Protein AF-A0A8S9ZP59-F1 (afdb_monomer_lite)

Structure (mmCIF, N/CA/C/O backbone):
data_AF-A0A8S9ZP59-F1
#
_entry.id   AF-A0A8S9ZP59-F1
#
loop_
_atom_site.group_PDB
_atom_site.id
_atom_site.type_symbol
_atom_site.label_atom_id
_atom_site.label_alt_id
_atom_site.label_comp_id
_atom_site.label_asym_id
_atom_site.label_entity_id
_atom_site.label_seq_id
_atom_site.pdbx_PDB_ins_code
_atom_site.Cartn_x
_atom_site.Cartn_y
_atom_site.Cartn_z
_atom_site.occupancy
_atom_site.B_iso_or_equiv
_atom_site.auth_seq_id
_atom_site.auth_comp_id
_atom_site.auth_asym_id
_atom_site.auth_atom_id
_atom_site.pdbx_PDB_model_num
ATOM 1 N N . ILE A 1 1 ? -2.850 22.467 -1.129 1.00 31.69 1 ILE A N 1
ATOM 2 C CA . ILE A 1 1 ? -2.166 21.252 -0.627 1.00 31.69 1 ILE A CA 1
ATOM 3 C C . ILE A 1 1 ? -1.794 20.449 -1.863 1.00 31.69 1 ILE A C 1
ATOM 5 O O . ILE A 1 1 ? -2.676 19.881 -2.490 1.00 31.69 1 ILE A O 1
ATOM 9 N N . GLY A 1 2 ? -0.549 20.581 -2.321 1.00 31.78 2 GLY A N 1
ATOM 10 C CA . GLY A 1 2 ? -0.098 19.991 -3.580 1.00 31.78 2 GLY A CA 1
ATOM 11 C C . GLY A 1 2 ? 0.237 18.524 -3.374 1.00 31.78 2 GLY A C 1
ATOM 12 O O . GLY A 1 2 ? 1.276 18.204 -2.808 1.00 31.78 2 GLY A O 1
ATOM 13 N N . VAL A 1 3 ? -0.658 17.644 -3.806 1.00 40.34 3 VAL A N 1
ATOM 14 C CA . VAL A 1 3 ? -0.348 16.230 -3.995 1.00 40.34 3 VAL A CA 1
ATOM 15 C C . VAL A 1 3 ? 0.452 16.170 -5.298 1.00 40.34 3 VAL A C 1
ATOM 17 O O . VAL A 1 3 ? -0.087 16.495 -6.352 1.00 40.34 3 VAL A O 1
ATOM 20 N N . GLY A 1 4 ? 1.761 15.907 -5.211 1.00 45.75 4 GLY A N 1
ATOM 21 C CA . GLY A 1 4 ? 2.667 15.934 -6.365 1.00 45.75 4 GLY A CA 1
ATOM 22 C C . GLY A 1 4 ? 2.176 15.050 -7.516 1.00 45.75 4 GLY A C 1
ATOM 23 O O . GLY A 1 4 ? 1.517 14.035 -7.279 1.00 45.75 4 GLY A O 1
ATOM 24 N N . GLU A 1 5 ? 2.491 15.448 -8.751 1.00 48.88 5 GLU A N 1
ATOM 25 C CA . GLU A 1 5 ? 2.100 14.746 -9.979 1.00 48.88 5 GLU A CA 1
ATOM 26 C C . GLU A 1 5 ? 2.372 13.233 -9.864 1.00 48.88 5 GLU A C 1
ATOM 28 O O . GLU A 1 5 ? 3.519 12.796 -9.775 1.00 48.88 5 GLU A O 1
ATOM 33 N N . GLY A 1 6 ? 1.303 12.428 -9.833 1.00 59.56 6 GLY A N 1
ATOM 34 C CA . GLY A 1 6 ? 1.375 10.963 -9.873 1.00 59.56 6 GLY A CA 1
ATOM 35 C C . GLY A 1 6 ? 0.950 10.214 -8.606 1.00 59.56 6 GLY A C 1
ATOM 36 O O . GLY A 1 6 ? 0.844 8.992 -8.665 1.00 59.56 6 GLY A O 1
ATOM 37 N N . TRP A 1 7 ? 0.664 10.886 -7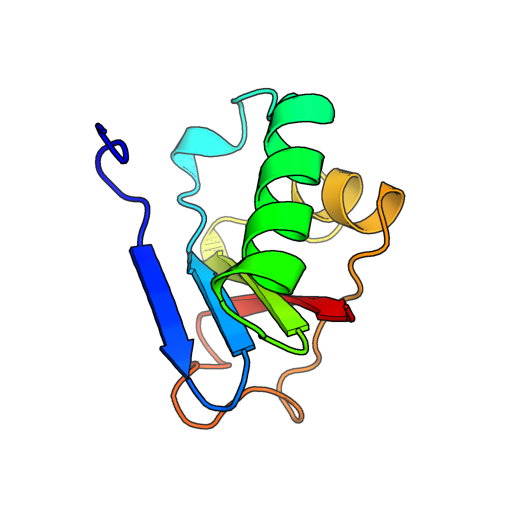.486 1.00 65.19 7 TRP A N 1
ATOM 38 C CA . TRP A 1 7 ? -0.009 10.218 -6.364 1.00 65.19 7 TRP A CA 1
ATOM 39 C C . TRP A 1 7 ? -1.505 10.125 -6.640 1.00 65.19 7 TRP A C 1
ATOM 41 O O . TRP A 1 7 ? -2.198 11.137 -6.753 1.00 65.19 7 TRP A O 1
ATOM 51 N N . CYS A 1 8 ? -2.015 8.901 -6.693 1.00 75.69 8 CYS A N 1
ATOM 52 C CA . CYS A 1 8 ? -3.447 8.647 -6.740 1.00 75.69 8 CYS A CA 1
ATOM 53 C C . CYS A 1 8 ? -3.852 7.873 -5.492 1.00 75.69 8 CYS A C 1
ATOM 55 O O . CYS A 1 8 ? -3.136 6.974 -5.049 1.00 75.69 8 CYS A O 1
ATOM 57 N N . CYS A 1 9 ? -5.003 8.214 -4.921 1.00 83.44 9 CYS A N 1
ATOM 58 C CA . CYS A 1 9 ? -5.611 7.420 -3.867 1.00 83.44 9 CYS A CA 1
ATOM 59 C C . CYS A 1 9 ? -7.017 6.979 -4.266 1.00 83.44 9 CYS A C 1
ATOM 61 O O . CYS A 1 9 ? -7.714 7.664 -5.013 1.00 83.44 9 CYS A O 1
ATOM 63 N N . HIS A 1 10 ? -7.418 5.810 -3.778 1.00 88.44 10 HIS A N 1
ATOM 64 C CA . HIS A 1 10 ? -8.753 5.269 -3.984 1.00 88.44 10 HIS A CA 1
ATOM 65 C C . HIS A 1 10 ? -9.341 4.849 -2.641 1.00 88.44 10 HIS A C 1
ATOM 67 O O . HIS A 1 10 ? -8.758 4.023 -1.942 1.00 88.44 10 HIS A O 1
ATOM 73 N N . LEU A 1 11 ? -10.477 5.438 -2.271 1.00 88.88 11 LEU A N 1
ATOM 74 C CA . LEU A 1 11 ? -11.181 5.154 -1.024 1.00 88.88 11 LEU A CA 1
ATOM 75 C C . LEU A 1 11 ? -12.404 4.284 -1.327 1.00 88.88 11 LEU A C 1
ATOM 77 O O . LEU A 1 11 ? -13.330 4.739 -1.995 1.00 88.88 11 LEU A O 1
ATOM 81 N N . ALA A 1 12 ? -12.410 3.051 -0.825 1.00 86.94 12 ALA A N 1
ATOM 82 C CA . ALA A 1 12 ? -13.511 2.106 -0.996 1.00 86.94 12 ALA A CA 1
ATOM 83 C C . ALA A 1 12 ? -13.514 1.059 0.127 1.00 86.94 12 ALA A C 1
ATOM 85 O O . ALA A 1 12 ? -12.461 0.689 0.640 1.00 86.94 12 ALA A O 1
ATOM 86 N N . ASP A 1 13 ? -14.689 0.556 0.510 1.00 83.38 13 ASP A N 1
ATOM 87 C CA . ASP A 1 13 ? -14.844 -0.567 1.452 1.00 83.38 13 ASP A CA 1
ATOM 88 C C . ASP A 1 13 ? -14.054 -0.406 2.768 1.00 83.38 13 ASP A C 1
ATOM 90 O O . ASP A 1 13 ? -13.289 -1.293 3.166 1.00 83.38 13 ASP A O 1
ATOM 94 N N . ASN A 1 14 ? -14.166 0.757 3.423 1.00 88.19 14 ASN A N 1
ATOM 95 C CA . ASN A 1 14 ? -13.387 1.132 4.617 1.00 88.19 14 ASN A CA 1
ATOM 96 C C . ASN A 1 14 ? -11.871 0.956 4.438 1.00 88.19 14 ASN A C 1
ATOM 98 O O . ASN A 1 14 ? -11.150 0.633 5.384 1.00 88.19 14 ASN A O 1
ATOM 102 N N . SER A 1 15 ? -11.391 1.133 3.216 1.00 90.69 15 SER A N 1
ATOM 103 C CA . SER A 1 15 ? -10.001 0.946 2.838 1.00 90.69 15 SER A CA 1
ATOM 104 C C . SER A 1 15 ? -9.555 2.124 1.997 1.00 90.69 15 SER A C 1
ATOM 106 O O . SER A 1 15 ? -10.310 2.605 1.154 1.00 90.69 15 SER A O 1
ATOM 108 N N . ILE A 1 16 ? -8.319 2.564 2.186 1.00 92.75 16 ILE A N 1
ATOM 109 C CA . ILE A 1 16 ? -7.682 3.520 1.282 1.00 92.75 16 ILE A CA 1
ATOM 110 C C . ILE A 1 16 ? -6.527 2.831 0.569 1.00 92.75 16 ILE A C 1
ATOM 112 O O . ILE A 1 16 ? -5.652 2.282 1.226 1.00 92.75 16 ILE A O 1
ATOM 116 N N . ALA A 1 17 ? -6.517 2.844 -0.761 1.00 92.75 17 ALA A N 1
ATOM 117 C CA . ALA A 1 17 ? -5.334 2.527 -1.549 1.00 92.75 17 ALA A CA 1
ATOM 118 C C . ALA A 1 17 ? -4.559 3.784 -1.895 1.00 92.75 17 ALA A C 1
ATOM 120 O O . ALA A 1 17 ? -5.136 4.776 -2.331 1.00 92.75 17 ALA A O 1
ATOM 121 N N . LEU A 1 18 ? -3.247 3.702 -1.729 1.00 90.75 18 LEU A N 1
ATOM 122 C CA . LEU A 1 18 ? -2.260 4.699 -2.092 1.00 90.75 18 LEU A CA 1
ATOM 123 C C . LEU A 1 18 ? -1.430 4.112 -3.232 1.00 90.75 18 LEU A C 1
ATOM 125 O O . LEU A 1 18 ? -0.678 3.161 -3.020 1.00 90.75 18 LEU A O 1
ATOM 129 N N . PHE A 1 19 ? -1.581 4.652 -4.436 1.00 89.31 19 PHE A N 1
ATOM 130 C CA . PHE A 1 19 ? -0.784 4.261 -5.594 1.00 89.31 19 PHE A CA 1
ATOM 131 C C . PHE A 1 19 ? 0.512 5.062 -5.577 1.00 89.31 19 PHE A C 1
ATOM 133 O O . PHE A 1 19 ? 0.504 6.275 -5.791 1.00 89.31 19 PHE A O 1
ATOM 140 N N . ILE A 1 20 ? 1.612 4.381 -5.259 1.00 85.19 20 ILE A N 1
ATOM 141 C CA . ILE A 1 20 ? 2.920 5.003 -5.063 1.00 85.19 20 ILE A CA 1
ATOM 142 C C . ILE A 1 20 ? 3.699 4.897 -6.379 1.00 85.19 20 ILE A C 1
ATOM 144 O O . ILE A 1 20 ? 4.048 3.786 -6.789 1.00 85.19 20 ILE A O 1
ATOM 148 N N . PRO A 1 21 ? 3.985 6.023 -7.056 1.00 79.75 21 PRO A N 1
ATOM 149 C CA . PRO A 1 21 ? 4.678 5.987 -8.333 1.00 79.75 21 PRO A CA 1
ATOM 150 C C . PRO A 1 21 ? 6.170 5.633 -8.162 1.00 79.75 21 PRO A C 1
ATOM 152 O O . PRO A 1 21 ? 6.808 6.087 -7.204 1.00 79.75 21 PRO A O 1
ATOM 155 N N . PRO A 1 22 ? 6.774 4.913 -9.128 1.00 70.44 22 PRO A N 1
ATOM 156 C CA . PRO A 1 22 ? 8.142 4.403 -9.002 1.00 70.44 22 PRO A CA 1
ATOM 157 C C . PRO A 1 22 ? 9.222 5.466 -8.844 1.00 70.44 22 PRO A C 1
ATOM 159 O O . PRO A 1 22 ? 10.218 5.286 -8.147 1.00 70.44 22 PRO A O 1
ATOM 162 N N . LYS A 1 23 ? 8.996 6.633 -9.451 1.00 66.56 23 LYS A N 1
ATOM 163 C CA . LYS A 1 23 ? 9.920 7.774 -9.404 1.00 66.56 23 LYS A CA 1
ATOM 164 C C . LYS A 1 23 ? 10.151 8.299 -7.985 1.00 66.56 23 LYS A C 1
ATOM 166 O O . LYS A 1 23 ? 11.137 8.987 -7.744 1.00 66.56 23 LYS A O 1
ATOM 171 N N . LEU A 1 24 ? 9.260 7.974 -7.048 1.00 65.06 24 LEU A N 1
ATOM 172 C CA . LEU A 1 24 ? 9.346 8.408 -5.657 1.00 65.06 24 LEU A CA 1
ATOM 173 C C . LEU A 1 24 ? 9.985 7.358 -4.744 1.00 65.06 24 LEU A C 1
ATOM 175 O O . LEU A 1 24 ? 10.116 7.610 -3.551 1.00 65.06 24 LEU A O 1
ATOM 179 N N . PHE A 1 25 ? 10.447 6.222 -5.281 1.00 62.66 25 PHE A N 1
ATOM 180 C CA . PHE A 1 25 ? 11.159 5.198 -4.506 1.00 62.66 25 PHE A CA 1
ATOM 181 C C . PHE A 1 25 ? 12.480 5.692 -3.902 1.00 62.66 25 PHE A C 1
ATOM 183 O O . PHE A 1 25 ? 12.945 5.125 -2.916 1.00 62.66 25 PHE A O 1
ATOM 190 N N . ASN A 1 26 ? 13.028 6.791 -4.431 1.00 56.22 26 ASN A N 1
ATOM 191 C CA . ASN A 1 26 ? 14.217 7.464 -3.904 1.00 56.22 26 ASN A CA 1
ATOM 192 C C . ASN A 1 26 ? 13.893 8.594 -2.913 1.00 56.22 26 ASN A C 1
ATOM 194 O O . ASN A 1 26 ? 14.810 9.191 -2.352 1.00 56.22 26 ASN A O 1
ATOM 198 N N . ILE A 1 27 ? 12.613 8.919 -2.701 1.00 59.66 27 ILE A N 1
ATOM 199 C CA . ILE A 1 27 ? 12.221 9.887 -1.680 1.00 59.66 27 ILE A CA 1
ATOM 200 C C . ILE A 1 27 ? 12.205 9.164 -0.342 1.00 59.66 27 ILE A C 1
ATOM 202 O O . ILE A 1 27 ? 11.434 8.232 -0.114 1.00 59.66 27 ILE A O 1
ATOM 206 N N . THR A 1 28 ? 13.043 9.635 0.572 1.00 56.75 28 THR A N 1
ATOM 207 C CA . THR A 1 28 ? 12.944 9.332 1.994 1.00 56.75 28 THR A CA 1
ATOM 208 C C . THR A 1 28 ? 11.620 9.882 2.519 1.00 56.75 28 THR A C 1
ATOM 210 O O . THR A 1 28 ? 11.526 11.023 2.966 1.00 56.75 28 THR A O 1
ATOM 213 N N . LEU A 1 29 ? 10.562 9.069 2.458 1.00 63.56 29 LEU A N 1
ATOM 214 C CA . LEU A 1 29 ? 9.354 9.300 3.245 1.00 63.56 29 LEU A CA 1
ATOM 215 C C . LEU A 1 29 ? 9.785 9.377 4.710 1.00 63.56 29 LEU A C 1
ATOM 217 O O . LEU A 1 29 ? 10.255 8.389 5.279 1.00 63.56 29 LEU A O 1
ATOM 221 N N . SER A 1 30 ? 9.689 10.566 5.309 1.00 72.25 30 SER A N 1
ATOM 222 C CA . SER A 1 30 ? 10.021 10.702 6.722 1.00 72.25 30 SER A CA 1
ATOM 223 C C . SER A 1 30 ? 9.040 9.853 7.529 1.00 72.25 30 SER A C 1
ATOM 225 O O . SER A 1 30 ? 7.838 9.824 7.251 1.00 72.25 30 SER A O 1
ATOM 227 N N . ARG A 1 31 ? 9.561 9.146 8.538 1.00 73.50 31 ARG A N 1
ATOM 228 C CA . ARG A 1 31 ? 8.741 8.327 9.440 1.00 73.50 31 ARG A CA 1
ATOM 229 C C . ARG A 1 31 ? 7.584 9.141 10.020 1.00 73.50 31 ARG A C 1
ATOM 231 O O . ARG A 1 31 ? 6.476 8.639 10.096 1.00 73.50 31 ARG A O 1
ATOM 238 N N . GLU A 1 32 ? 7.850 10.391 10.388 1.00 80.69 32 GLU A N 1
ATOM 239 C CA . GLU A 1 32 ? 6.859 11.317 10.938 1.00 80.69 32 GLU A CA 1
ATOM 240 C C . GLU A 1 32 ? 5.719 11.605 9.955 1.00 80.69 32 GLU A C 1
ATOM 242 O O . GLU A 1 32 ? 4.561 11.405 10.301 1.00 80.69 32 GLU A O 1
ATOM 247 N N . HIS A 1 33 ? 6.017 11.977 8.705 1.00 79.69 33 HIS A N 1
ATOM 248 C CA . HIS A 1 33 ? 4.967 12.221 7.710 1.00 79.69 33 HIS A CA 1
ATOM 249 C C . HIS A 1 33 ? 4.140 10.965 7.430 1.00 79.69 33 HIS A C 1
ATOM 251 O O . HIS A 1 33 ? 2.940 11.056 7.177 1.00 79.69 33 HIS A O 1
ATOM 257 N N . PHE A 1 34 ? 4.775 9.795 7.479 1.00 79.00 34 PHE A N 1
ATOM 258 C CA . PHE A 1 34 ? 4.085 8.536 7.262 1.00 79.00 34 PHE A CA 1
ATOM 259 C C . PHE A 1 34 ? 3.180 8.151 8.443 1.00 79.00 34 PHE A C 1
ATOM 261 O O .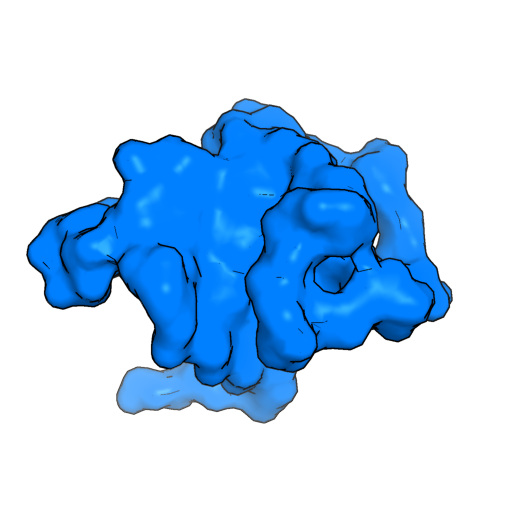 PHE A 1 34 ? 2.057 7.709 8.223 1.00 79.00 34 PHE A O 1
ATOM 268 N N . VAL A 1 35 ? 3.620 8.370 9.685 1.00 82.56 35 VAL A N 1
ATOM 269 C CA . VAL A 1 35 ? 2.779 8.183 10.881 1.00 82.56 35 VAL A CA 1
ATOM 270 C C . VAL A 1 35 ? 1.591 9.143 10.851 1.00 82.56 35 VAL A C 1
ATOM 272 O O . VAL A 1 35 ? 0.457 8.687 10.959 1.00 82.56 35 VAL A O 1
ATOM 275 N N . ASN A 1 36 ? 1.822 10.426 10.561 1.00 87.12 36 ASN A N 1
ATOM 276 C CA . ASN A 1 36 ? 0.751 11.421 10.440 1.00 87.12 36 ASN A CA 1
ATOM 277 C C . ASN A 1 36 ? -0.285 11.028 9.368 1.00 87.12 36 ASN A C 1
ATOM 279 O O . ASN A 1 36 ? -1.477 11.292 9.515 1.00 87.12 36 ASN A O 1
ATOM 283 N N . LEU A 1 37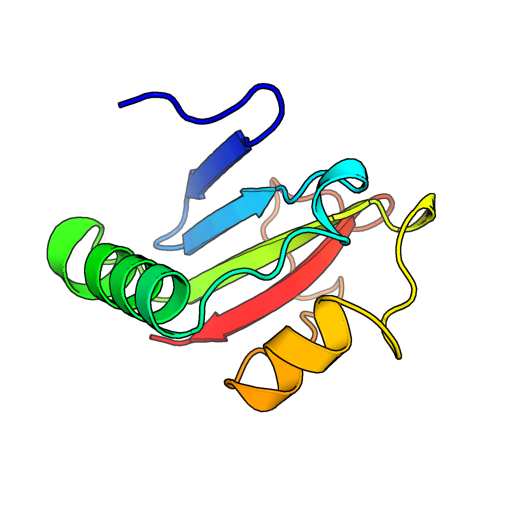 ? 0.151 10.388 8.275 1.00 86.69 37 LEU A N 1
ATOM 284 C CA . LEU A 1 37 ? -0.752 9.862 7.250 1.00 86.69 37 LEU A CA 1
ATOM 285 C C . LEU A 1 37 ? -1.618 8.712 7.783 1.00 86.69 37 LEU A C 1
ATOM 287 O O . LEU A 1 37 ? -2.812 8.675 7.485 1.00 86.69 37 LEU A O 1
ATOM 291 N N . LEU A 1 38 ? -1.042 7.781 8.549 1.00 87.88 38 LEU A N 1
ATOM 292 C CA . LEU A 1 38 ? -1.794 6.676 9.152 1.00 87.88 38 LEU A CA 1
ATOM 293 C C . LEU A 1 38 ? -2.807 7.188 10.184 1.00 87.88 38 LEU A C 1
ATOM 295 O O . LEU A 1 38 ? -3.974 6.808 10.114 1.00 87.88 38 LEU A O 1
ATOM 299 N N . GLU A 1 39 ? -2.399 8.118 11.047 1.00 89.94 39 GLU A N 1
ATOM 300 C CA . GLU A 1 39 ? -3.285 8.785 12.009 1.00 89.94 39 GLU A CA 1
ATOM 301 C C . GLU A 1 39 ? -4.433 9.507 11.294 1.00 89.94 39 GLU A C 1
ATOM 303 O O . GLU A 1 39 ? -5.596 9.368 11.663 1.00 89.94 39 GLU A O 1
ATOM 308 N N . TYR A 1 40 ? -4.148 10.213 10.195 1.00 90.00 40 TYR A N 1
ATOM 309 C CA . TYR A 1 40 ? -5.193 10.834 9.383 1.00 90.00 40 TYR A CA 1
ATOM 310 C C . TYR A 1 40 ? -6.178 9.798 8.811 1.00 90.00 40 TYR A C 1
ATOM 312 O O . TYR A 1 40 ? -7.394 10.022 8.811 1.00 90.00 40 TYR A O 1
ATOM 320 N N . CYS A 1 41 ? -5.680 8.653 8.338 1.00 90.44 41 CYS A N 1
ATOM 321 C CA . CYS A 1 41 ? -6.525 7.573 7.828 1.00 90.44 41 CYS A CA 1
ATOM 322 C C . CYS A 1 41 ? -7.450 7.010 8.922 1.00 90.44 41 CYS A C 1
ATOM 324 O O . CYS A 1 41 ? -8.640 6.795 8.677 1.00 90.44 41 CYS A O 1
ATOM 326 N N . GLU A 1 42 ? -6.935 6.832 10.133 1.00 88.81 42 GLU A N 1
ATOM 327 C CA . GLU A 1 42 ? -7.695 6.336 11.278 1.00 88.81 42 GLU A CA 1
ATOM 328 C C . GLU A 1 42 ? -8.710 7.365 11.794 1.00 88.81 42 GLU A C 1
ATOM 330 O O . GLU A 1 42 ? -9.916 7.113 11.886 1.00 88.81 42 GLU A O 1
ATOM 335 N N . GLU A 1 43 ? -8.240 8.564 12.121 1.00 92.12 43 GLU A N 1
ATOM 336 C CA . GLU A 1 43 ? -9.027 9.548 12.849 1.00 92.12 43 GLU A CA 1
ATOM 337 C C . GLU A 1 43 ? -10.018 10.284 11.955 1.00 92.12 43 GLU A C 1
ATOM 339 O O . GLU A 1 43 ? -11.140 10.569 12.389 1.00 92.12 43 GLU A O 1
ATOM 344 N N . ARG A 1 44 ? -9.618 10.600 10.718 1.00 90.88 44 ARG A N 1
ATOM 345 C CA . ARG A 1 44 ? -10.415 11.421 9.796 1.00 90.88 44 ARG A CA 1
ATOM 346 C C . ARG A 1 44 ? -11.163 10.576 8.784 1.00 90.88 44 ARG A C 1
ATOM 348 O O . ARG A 1 44 ? -12.362 10.778 8.621 1.00 90.88 44 ARG A O 1
ATOM 355 N N . LEU A 1 45 ? -10.480 9.641 8.123 1.00 89.00 45 LEU A N 1
ATOM 356 C CA . LEU A 1 45 ? -11.106 8.821 7.079 1.00 89.00 45 LEU A CA 1
ATOM 357 C C . LEU A 1 45 ? -11.874 7.616 7.634 1.00 89.00 45 LEU A C 1
ATOM 359 O O . LEU A 1 45 ? -12.684 7.043 6.907 1.00 89.00 45 LEU A O 1
ATOM 363 N N . LYS A 1 46 ? -11.651 7.240 8.903 1.00 90.69 46 LYS A N 1
ATOM 364 C CA . LYS A 1 46 ? -12.321 6.110 9.575 1.00 90.69 46 LYS A CA 1
ATOM 365 C C . LYS A 1 46 ? -12.199 4.797 8.789 1.00 90.69 46 LYS A C 1
ATOM 367 O O . LYS A 1 46 ? -13.100 3.952 8.805 1.00 90.69 46 LYS A O 1
ATOM 372 N N . VAL A 1 47 ? -11.079 4.628 8.084 1.00 92.25 47 VAL A N 1
ATOM 373 C CA . VAL A 1 47 ? -10.761 3.388 7.370 1.00 92.25 47 VAL A CA 1
ATOM 374 C C . VAL A 1 47 ? -10.189 2.354 8.336 1.00 92.25 47 VAL A C 1
ATOM 376 O O . VAL A 1 47 ? -9.568 2.695 9.333 1.00 92.25 47 VAL A O 1
ATOM 379 N N . LYS A 1 48 ? -10.398 1.073 8.029 1.00 92.25 48 LYS A N 1
ATOM 380 C CA . LYS A 1 48 ? -9.887 -0.071 8.805 1.00 92.25 48 LYS A CA 1
ATOM 381 C C . LYS A 1 48 ? -8.564 -0.608 8.265 1.00 92.25 48 LYS A C 1
ATOM 383 O O . LYS A 1 48 ? -7.908 -1.428 8.898 1.00 92.25 48 LYS A O 1
ATOM 388 N N . ARG A 1 49 ? -8.211 -0.236 7.034 1.00 93.19 49 ARG A N 1
ATOM 389 C CA . ARG A 1 49 ? -6.983 -0.695 6.389 1.00 93.19 49 ARG A CA 1
ATOM 390 C C . ARG A 1 49 ? -6.472 0.293 5.353 1.00 93.19 49 ARG A C 1
ATOM 392 O O . ARG A 1 49 ? -7.246 0.918 4.630 1.00 93.19 49 ARG A O 1
ATOM 399 N N . VAL A 1 50 ? -5.154 0.374 5.257 1.00 93.50 50 VAL A N 1
ATOM 400 C CA . VAL A 1 50 ? -4.417 1.172 4.277 1.00 93.50 50 VAL A CA 1
ATOM 401 C C . VAL A 1 50 ? -3.692 0.211 3.344 1.00 93.50 50 VAL A C 1
ATOM 403 O O . VAL A 1 50 ? -3.001 -0.699 3.796 1.00 93.50 50 VAL A O 1
ATOM 406 N N . LEU A 1 51 ? -3.858 0.397 2.039 1.00 94.19 51 LEU A N 1
ATOM 407 C CA . LEU A 1 51 ? -3.203 -0.372 0.992 1.00 94.19 51 LEU A CA 1
ATOM 408 C C . LEU A 1 51 ? -2.124 0.495 0.343 1.00 94.19 51 LEU A C 1
ATOM 410 O O . LEU A 1 51 ? -2.414 1.572 -0.165 1.00 94.19 51 LEU A O 1
ATOM 414 N N . ALA A 1 52 ? -0.885 0.022 0.341 1.00 92.38 52 ALA A N 1
ATOM 415 C CA . ALA A 1 52 ? 0.193 0.595 -0.453 1.00 92.38 52 ALA A CA 1
ATOM 416 C C . ALA A 1 52 ? 0.302 -0.205 -1.754 1.00 92.38 52 ALA A C 1
ATOM 418 O O . ALA A 1 52 ? 0.635 -1.392 -1.720 1.00 92.38 52 ALA A O 1
ATOM 419 N N . CYS A 1 53 ? -0.026 0.427 -2.876 1.00 92.31 53 CYS A N 1
ATOM 420 C CA . CYS A 1 53 ? -0.132 -0.185 -4.193 1.00 92.31 53 CYS A CA 1
ATOM 421 C C . CYS A 1 53 ? 1.010 0.286 -5.097 1.00 92.31 53 CYS A C 1
ATOM 423 O O . CYS A 1 53 ? 1.297 1.479 -5.189 1.00 92.31 53 CYS A O 1
ATOM 425 N N . PHE A 1 54 ? 1.631 -0.667 -5.783 1.00 90.62 54 PHE A N 1
ATOM 426 C CA . PHE A 1 54 ? 2.798 -0.478 -6.634 1.00 90.62 54 PHE A CA 1
ATOM 427 C C . PHE A 1 54 ? 2.596 -1.210 -7.958 1.00 90.62 54 PHE A C 1
ATOM 429 O O . PHE A 1 54 ? 1.967 -2.271 -7.986 1.00 90.62 54 PHE A O 1
ATOM 436 N N . ASP A 1 55 ? 3.181 -0.694 -9.033 1.00 89.62 55 ASP A N 1
ATOM 437 C CA . ASP A 1 55 ? 3.291 -1.453 -10.278 1.00 89.62 55 ASP A CA 1
ATOM 438 C C . ASP A 1 55 ? 4.270 -2.621 -10.085 1.00 89.62 55 ASP A C 1
ATOM 440 O O . ASP A 1 55 ? 5.399 -2.421 -9.632 1.00 89.62 55 ASP A O 1
ATOM 444 N N . LYS A 1 56 ? 3.841 -3.845 -10.411 1.00 89.44 56 LYS A N 1
ATOM 445 C CA . LYS A 1 56 ? 4.686 -5.042 -10.317 1.00 89.44 56 LYS A CA 1
ATOM 446 C C . LYS A 1 56 ? 5.912 -4.997 -11.216 1.00 89.44 56 LYS A C 1
ATOM 448 O O . LYS A 1 56 ? 6.900 -5.625 -10.848 1.00 89.44 56 LYS A O 1
ATOM 453 N N . SER A 1 57 ? 5.854 -4.349 -12.383 1.00 88.75 57 SER A N 1
ATOM 454 C CA . SER A 1 57 ? 7.014 -4.317 -13.286 1.00 88.75 57 SER A CA 1
ATOM 455 C C . SER A 1 57 ? 8.137 -3.433 -12.754 1.00 88.75 57 SER A C 1
ATOM 457 O O . SER A 1 57 ? 9.286 -3.600 -13.147 1.00 88.75 57 SER A O 1
ATOM 459 N N . GLU A 1 58 ? 7.806 -2.530 -11.832 1.00 85.50 58 GLU A N 1
ATOM 460 C CA . GLU A 1 58 ? 8.690 -1.463 -11.373 1.00 85.50 58 GLU A CA 1
ATOM 461 C C . GLU A 1 58 ? 9.195 -1.676 -9.939 1.00 85.50 58 GLU A C 1
ATOM 463 O O . GLU A 1 58 ? 9.937 -0.839 -9.424 1.00 85.50 58 GLU A O 1
ATOM 468 N N . ILE A 1 59 ? 8.787 -2.757 -9.260 1.00 85.50 59 ILE A N 1
ATOM 469 C CA . ILE A 1 59 ? 9.072 -2.955 -7.835 1.00 85.50 59 ILE A CA 1
ATOM 470 C C . ILE A 1 59 ? 9.690 -4.321 -7.516 1.00 85.50 59 ILE A C 1
ATOM 472 O O . ILE A 1 59 ? 9.193 -5.365 -7.932 1.00 85.50 59 ILE A O 1
ATOM 476 N N . ASP A 1 60 ? 10.733 -4.315 -6.678 1.00 84.38 6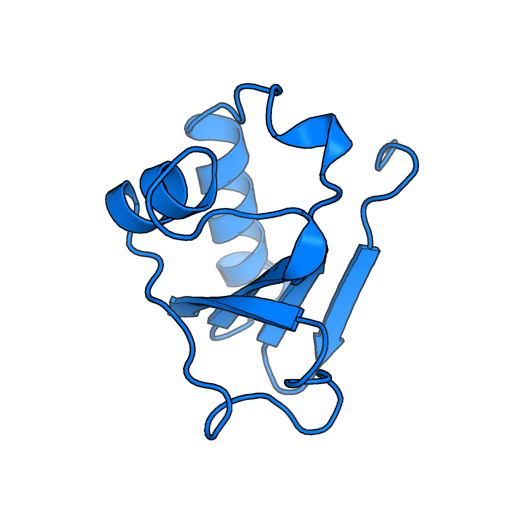0 ASP A N 1
ATOM 477 C CA . ASP A 1 60 ? 11.217 -5.511 -5.982 1.00 84.38 60 ASP A CA 1
ATOM 478 C C . ASP A 1 60 ? 10.622 -5.571 -4.555 1.00 84.38 60 ASP A C 1
ATOM 480 O O . ASP A 1 60 ? 10.930 -4.717 -3.720 1.00 84.38 60 ASP A O 1
ATOM 484 N N . PRO A 1 61 ? 9.801 -6.585 -4.214 1.00 80.75 61 PRO A N 1
ATOM 485 C CA . PRO A 1 61 ? 9.228 -6.762 -2.873 1.00 80.75 61 PRO A CA 1
ATOM 486 C C . PRO A 1 61 ? 10.238 -6.973 -1.728 1.00 80.75 61 PRO A C 1
ATOM 488 O O . PRO A 1 61 ? 9.834 -7.026 -0.552 1.00 80.75 61 PRO A O 1
ATOM 491 N N . ARG A 1 62 ? 11.517 -7.214 -2.045 1.00 80.44 62 ARG A N 1
ATOM 492 C CA . ARG A 1 62 ? 12.592 -7.494 -1.080 1.00 80.44 62 ARG A CA 1
ATOM 493 C C . ARG A 1 62 ? 13.413 -6.260 -0.721 1.00 80.44 62 ARG A C 1
ATOM 495 O O . ARG A 1 62 ? 14.003 -6.252 0.355 1.00 80.44 62 ARG A O 1
ATOM 502 N N . GLU A 1 63 ? 13.394 -5.222 -1.549 1.00 81.12 63 GLU A N 1
ATOM 503 C CA . GLU A 1 63 ? 14.220 -4.022 -1.391 1.00 81.12 63 GLU A CA 1
ATOM 504 C C . GLU A 1 63 ? 13.363 -2.741 -1.362 1.00 81.12 63 GLU A C 1
ATOM 506 O O . GLU A 1 63 ? 12.136 -2.789 -1.456 1.00 81.12 63 GLU A O 1
ATOM 511 N N . GLY A 1 64 ? 14.000 -1.584 -1.158 1.00 81.56 64 GLY A N 1
ATOM 512 C CA . GLY A 1 64 ? 13.363 -0.267 -1.285 1.00 81.56 64 GLY A CA 1
ATOM 513 C C . GLY A 1 64 ? 12.151 -0.028 -0.371 1.00 81.56 64 GLY A C 1
ATOM 514 O O . GLY A 1 64 ? 12.139 -0.418 0.802 1.00 81.56 64 GLY A O 1
ATOM 515 N N . ILE A 1 65 ? 11.122 0.640 -0.911 1.00 81.88 65 ILE A N 1
ATOM 516 C CA . ILE A 1 65 ? 9.908 1.009 -0.162 1.00 81.88 65 ILE A CA 1
ATOM 517 C C . ILE A 1 65 ? 9.187 -0.212 0.437 1.00 81.88 65 ILE A C 1
ATOM 519 O O . ILE A 1 65 ? 8.876 -0.157 1.627 1.00 81.88 65 ILE A O 1
ATOM 523 N N . PRO A 1 66 ? 8.942 -1.326 -0.285 1.00 87.12 66 PRO A N 1
ATOM 524 C CA . PRO A 1 66 ? 8.302 -2.504 0.303 1.00 87.12 66 PRO A CA 1
ATOM 525 C C . PRO A 1 66 ? 9.006 -3.031 1.554 1.00 87.12 66 PRO A C 1
ATOM 527 O O . PRO A 1 66 ? 8.350 -3.425 2.521 1.00 87.12 66 PRO A O 1
ATOM 530 N N . ARG A 1 67 ? 10.344 -3.017 1.571 1.00 85.88 67 ARG A N 1
ATOM 531 C CA . ARG A 1 67 ? 11.124 -3.403 2.752 1.00 85.88 67 ARG A CA 1
ATOM 532 C C . ARG A 1 67 ? 10.930 -2.414 3.901 1.00 85.88 67 ARG A C 1
ATOM 534 O O . ARG A 1 67 ? 10.703 -2.848 5.027 1.00 85.88 67 ARG A O 1
ATOM 541 N N . ALA A 1 68 ? 10.965 -1.112 3.622 1.00 83.62 68 ALA A N 1
ATOM 542 C CA . ALA A 1 68 ? 10.715 -0.079 4.628 1.00 83.62 68 ALA A CA 1
ATOM 543 C C . ALA A 1 68 ? 9.299 -0.184 5.226 1.00 83.62 68 ALA A C 1
ATOM 545 O O . ALA A 1 68 ? 9.139 -0.124 6.443 1.00 83.62 68 ALA A O 1
ATOM 546 N N . LEU A 1 69 ? 8.287 -0.429 4.388 1.00 87.38 69 LEU A N 1
ATOM 547 C CA . LEU A 1 69 ? 6.904 -0.629 4.816 1.00 87.38 69 LEU A CA 1
ATOM 548 C C . LEU A 1 69 ? 6.748 -1.862 5.722 1.00 87.38 69 LEU A C 1
ATOM 550 O O . LEU A 1 69 ? 6.026 -1.800 6.719 1.00 87.38 69 LEU A O 1
ATOM 554 N N . LYS A 1 70 ? 7.465 -2.963 5.445 1.00 89.25 70 LYS A N 1
ATOM 555 C CA . LYS A 1 70 ? 7.489 -4.131 6.349 1.00 89.25 70 LYS A CA 1
ATOM 556 C C . LYS A 1 70 ? 7.989 -3.769 7.746 1.00 89.25 70 LYS A C 1
ATOM 558 O O . LYS A 1 70 ? 7.413 -4.230 8.726 1.00 89.25 70 LYS A O 1
ATOM 563 N N . CYS A 1 71 ? 9.022 -2.930 7.849 1.00 84.81 71 CYS A N 1
ATOM 564 C CA . CYS A 1 71 ? 9.594 -2.523 9.138 1.00 84.81 71 CYS A CA 1
ATOM 565 C C . CYS A 1 71 ? 8.618 -1.732 10.023 1.00 84.81 71 CYS A C 1
ATOM 567 O O . CYS A 1 71 ? 8.825 -1.662 11.230 1.00 84.81 71 CYS A O 1
ATOM 569 N N . ILE A 1 72 ? 7.571 -1.146 9.440 1.00 83.56 72 ILE A N 1
ATOM 570 C CA . ILE A 1 72 ? 6.567 -0.340 10.149 1.00 83.56 72 ILE A CA 1
ATOM 571 C C . ILE A 1 72 ? 5.193 -1.025 10.216 1.00 83.56 72 ILE A C 1
ATOM 573 O O . ILE A 1 72 ? 4.205 -0.385 10.556 1.00 83.56 72 ILE A O 1
ATOM 577 N N . GLY A 1 73 ? 5.123 -2.325 9.911 1.00 89.19 73 GLY A N 1
ATOM 578 C CA . GLY A 1 73 ? 3.933 -3.150 10.145 1.00 89.19 73 GLY A CA 1
ATOM 579 C C . GLY A 1 73 ? 3.056 -3.423 8.922 1.00 89.19 73 GLY A C 1
ATOM 580 O O . GLY A 1 73 ? 2.048 -4.115 9.054 1.00 89.19 73 GLY A O 1
ATOM 581 N N . PHE A 1 74 ? 3.422 -2.956 7.723 1.00 92.69 74 PHE A N 1
ATOM 582 C CA . PHE A 1 74 ? 2.729 -3.405 6.514 1.00 92.69 74 PHE A CA 1
ATOM 583 C C . PHE A 1 74 ? 3.076 -4.863 6.206 1.00 92.69 74 PHE A C 1
ATOM 585 O O . PHE A 1 74 ? 4.228 -5.293 6.268 1.00 92.69 74 PHE A O 1
ATOM 592 N N . SER A 1 75 ? 2.077 -5.614 5.762 1.00 94.81 75 SER A N 1
ATOM 593 C CA . SER A 1 75 ? 2.228 -6.992 5.300 1.00 94.81 75 SER A CA 1
ATOM 594 C C . SER A 1 75 ? 1.877 -7.106 3.821 1.00 94.81 75 SER A C 1
ATOM 596 O O . SER A 1 75 ? 1.130 -6.293 3.288 1.00 94.81 75 SER A O 1
ATOM 598 N N . VAL A 1 76 ? 2.421 -8.100 3.119 1.00 94.31 76 VAL A N 1
ATOM 599 C CA . VAL A 1 76 ? 2.056 -8.328 1.712 1.00 94.31 76 VAL A CA 1
ATOM 600 C C . VAL A 1 76 ? 0.597 -8.773 1.641 1.00 94.31 76 VAL A C 1
ATOM 602 O O . VAL A 1 76 ? 0.206 -9.740 2.300 1.00 94.31 76 VAL A O 1
ATOM 605 N N . LEU A 1 77 ? -0.200 -8.099 0.813 1.00 94.44 77 LEU A N 1
ATOM 606 C CA . LEU A 1 77 ? -1.556 -8.532 0.516 1.00 94.44 77 LEU A CA 1
ATOM 607 C C . LEU A 1 77 ? -1.483 -9.578 -0.610 1.00 94.44 77 LEU A C 1
ATOM 609 O O . LEU A 1 77 ? -0.968 -9.281 -1.687 1.00 94.44 77 LEU A O 1
ATOM 613 N N . PRO A 1 78 ? -1.948 -10.821 -0.402 1.00 91.88 78 PRO A N 1
ATOM 614 C CA . PRO A 1 78 ? -1.987 -11.799 -1.480 1.00 91.88 78 PRO A CA 1
ATOM 615 C C . PRO A 1 78 ? -3.102 -11.449 -2.485 1.00 91.88 78 PRO A C 1
ATOM 617 O O . PRO A 1 78 ? -4.167 -11.004 -2.052 1.00 91.88 78 PRO A O 1
ATOM 620 N N . PRO A 1 79 ? -2.919 -11.730 -3.792 1.00 90.00 79 PRO A N 1
ATOM 621 C CA . PRO A 1 79 ? -3.902 -11.472 -4.854 1.00 90.00 79 PRO A CA 1
ATOM 622 C C . PRO A 1 79 ? -5.336 -11.919 -4.544 1.00 90.00 79 PRO A C 1
ATOM 624 O O . PRO A 1 79 ? -6.279 -11.188 -4.808 1.00 90.00 79 PRO A O 1
ATOM 627 N N . ASN A 1 80 ? -5.508 -13.084 -3.910 1.00 92.00 80 ASN A N 1
ATOM 628 C CA . ASN A 1 80 ? -6.826 -13.624 -3.546 1.00 92.00 80 ASN A CA 1
ATOM 629 C C . ASN A 1 80 ? -7.577 -12.790 -2.485 1.00 92.00 80 ASN A C 1
ATOM 631 O O . ASN A 1 80 ? -8.734 -13.055 -2.183 1.00 92.00 80 ASN A O 1
ATOM 635 N N . ARG A 1 81 ? -6.908 -11.816 -1.861 1.00 90.62 81 ARG A N 1
ATOM 636 C CA . ARG A 1 81 ? -7.494 -10.902 -0.870 1.00 90.62 81 ARG A CA 1
ATOM 637 C C . ARG A 1 81 ? -7.580 -9.464 -1.379 1.00 90.62 81 ARG A C 1
ATOM 639 O O . ARG A 1 81 ? -7.835 -8.561 -0.582 1.00 90.62 81 ARG A O 1
ATOM 646 N N . PHE A 1 82 ? -7.336 -9.241 -2.670 1.00 91.56 82 PHE A N 1
ATOM 647 C CA . PHE A 1 82 ? -7.478 -7.919 -3.266 1.00 91.56 82 PHE A CA 1
ATOM 648 C C . PHE A 1 82 ? -8.955 -7.513 -3.297 1.00 91.56 82 PHE A C 1
ATOM 650 O O . PHE A 1 82 ? -9.820 -8.363 -3.515 1.00 91.56 82 PHE A O 1
ATOM 657 N N . PRO A 1 83 ? -9.258 -6.225 -3.084 1.00 88.81 83 PRO A N 1
ATOM 658 C CA . PRO A 1 83 ? -10.567 -5.686 -3.418 1.00 88.81 83 PRO A CA 1
ATOM 659 C C . PRO A 1 83 ? -10.865 -5.850 -4.915 1.00 88.81 83 PRO A C 1
ATOM 661 O O . PRO A 1 83 ? -9.953 -5.793 -5.736 1.00 88.81 83 PRO A O 1
ATOM 664 N N . ASN A 1 84 ? -12.142 -5.976 -5.280 1.00 88.06 84 ASN A N 1
ATOM 665 C CA . ASN A 1 84 ? -12.562 -6.239 -6.666 1.00 88.06 84 ASN A CA 1
ATOM 666 C C . ASN A 1 84 ? -12.148 -5.145 -7.666 1.00 88.06 84 ASN A C 1
ATOM 668 O O . ASN A 1 84 ? -12.059 -5.404 -8.862 1.00 88.06 84 ASN A O 1
ATOM 672 N N . TRP A 1 85 ? -11.917 -3.923 -7.186 1.00 88.31 85 TRP A N 1
ATOM 673 C CA . TRP A 1 85 ? -11.478 -2.782 -7.993 1.00 88.31 85 TRP A CA 1
ATOM 674 C C . TRP A 1 85 ? -9.958 -2.730 -8.202 1.00 88.31 85 TRP A C 1
ATOM 676 O O . TRP A 1 85 ? -9.485 -1.913 -8.989 1.00 88.31 85 TRP A O 1
ATOM 686 N N . LEU A 1 86 ? -9.184 -3.572 -7.508 1.00 89.31 86 LEU A N 1
ATOM 687 C CA . LEU A 1 86 ? -7.728 -3.592 -7.596 1.00 89.31 86 LEU A CA 1
ATOM 688 C C . LEU A 1 86 ? -7.262 -4.739 -8.496 1.00 89.31 86 LEU A C 1
ATOM 690 O O . LEU A 1 86 ? -7.459 -5.912 -8.175 1.00 89.31 86 LEU A O 1
ATOM 694 N N . ASP A 1 87 ? -6.591 -4.412 -9.601 1.00 90.12 87 ASP A N 1
ATOM 695 C CA . ASP A 1 87 ? -6.089 -5.431 -10.521 1.00 90.12 87 ASP A CA 1
ATOM 696 C C . ASP A 1 87 ? -4.884 -6.176 -9.935 1.00 90.12 87 ASP A C 1
ATOM 698 O O . ASP A 1 87 ? -3.754 -5.683 -9.873 1.00 90.12 87 ASP A O 1
ATOM 702 N N . SER A 1 88 ? -5.121 -7.427 -9.555 1.00 90.81 88 SER A N 1
ATOM 703 C CA . SER A 1 88 ? -4.097 -8.289 -8.990 1.00 90.81 88 SER A CA 1
ATOM 704 C C . SER A 1 88 ? -3.052 -8.762 -9.996 1.00 90.81 88 SER A C 1
ATOM 706 O O . SER A 1 88 ? -2.073 -9.388 -9.583 1.00 90.81 88 SER A O 1
ATOM 708 N N . LYS A 1 89 ? -3.239 -8.549 -11.306 1.00 89.88 89 LYS A N 1
ATOM 709 C CA . LYS A 1 89 ? -2.255 -8.931 -12.329 1.00 89.88 89 LYS A CA 1
ATOM 710 C C . LYS A 1 89 ? -1.130 -7.914 -12.407 1.00 89.88 89 LYS A C 1
ATOM 712 O O . LYS A 1 89 ? 0.026 -8.324 -12.339 1.00 89.88 89 LYS A O 1
ATOM 717 N N . THR A 1 90 ? -1.477 -6.634 -12.454 1.00 91.00 90 THR A N 1
ATOM 718 C CA . THR A 1 90 ? -0.546 -5.507 -12.603 1.00 91.00 90 THR A CA 1
ATOM 719 C C . THR A 1 90 ? -0.053 -4.947 -11.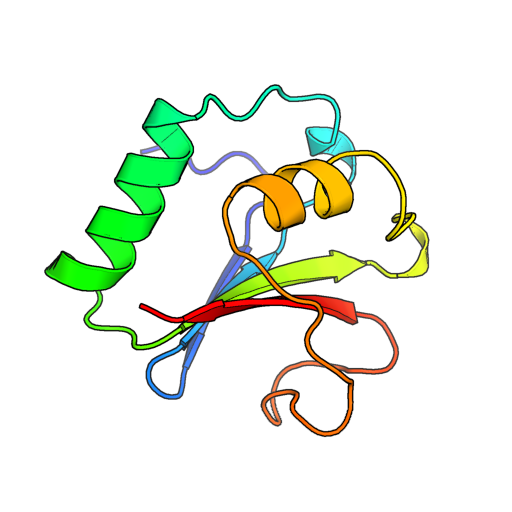271 1.00 91.00 90 THR A C 1
ATOM 721 O O . THR A 1 90 ? 1.057 -4.433 -11.202 1.00 91.00 90 THR A O 1
ATOM 724 N N . THR A 1 91 ? -0.820 -5.104 -10.186 1.00 92.31 91 THR A N 1
ATOM 725 C CA . THR A 1 91 ? -0.516 -4.428 -8.917 1.00 92.31 91 THR A CA 1
ATOM 726 C C . THR A 1 91 ? 0.117 -5.350 -7.876 1.00 92.31 91 THR A C 1
ATOM 728 O O . THR A 1 91 ? -0.395 -6.431 -7.571 1.00 92.31 91 THR A O 1
ATOM 731 N N . PHE A 1 92 ? 1.220 -4.904 -7.276 1.00 92.56 92 PHE A N 1
ATOM 732 C CA . PHE A 1 92 ? 1.730 -5.409 -6.004 1.00 92.56 92 PHE A CA 1
ATOM 733 C C . PHE A 1 92 ? 1.147 -4.552 -4.883 1.00 92.56 92 PHE A C 1
ATOM 735 O O . PHE A 1 92 ? 1.218 -3.327 -4.944 1.00 92.56 92 PHE A O 1
ATOM 742 N N . ALA A 1 93 ? 0.563 -5.176 -3.860 1.00 94.00 93 ALA A N 1
ATOM 743 C CA . ALA A 1 93 ? -0.040 -4.442 -2.757 1.00 94.00 93 ALA A CA 1
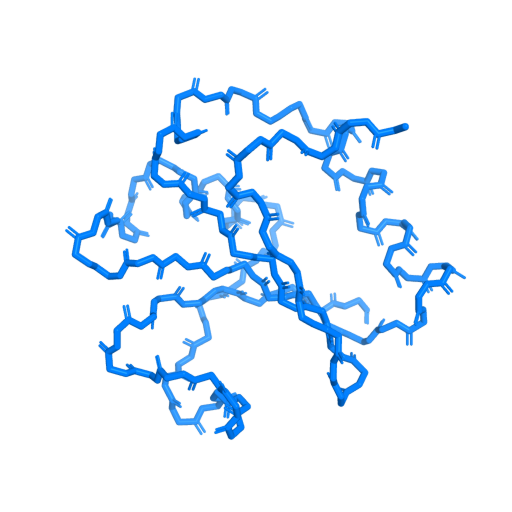ATOM 744 C C . ALA A 1 93 ? 0.460 -4.937 -1.405 1.00 94.00 93 ALA A C 1
ATOM 746 O O . ALA A 1 93 ? 0.631 -6.136 -1.165 1.00 94.00 93 ALA A O 1
ATOM 747 N N . MET A 1 94 ? 0.639 -3.989 -0.499 1.00 94.56 94 MET A N 1
ATOM 748 C CA . MET A 1 94 ? 0.854 -4.233 0.916 1.00 94.56 94 MET A CA 1
ATOM 749 C C . MET A 1 94 ? -0.288 -3.620 1.714 1.00 94.56 94 MET A C 1
ATOM 751 O O . MET A 1 94 ? -0.871 -2.629 1.291 1.00 94.56 94 MET A O 1
ATOM 755 N N . VAL A 1 95 ? -0.611 -4.203 2.861 1.00 95.12 95 VAL A N 1
ATOM 756 C CA . VAL A 1 95 ? -1.709 -3.781 3.726 1.00 95.12 95 VAL A CA 1
ATOM 757 C C . VAL A 1 95 ? -1.208 -3.486 5.132 1.00 95.12 95 VAL A C 1
ATOM 759 O O . VAL A 1 95 ? -0.442 -4.264 5.704 1.00 95.12 95 VAL A O 1
ATOM 762 N N . TYR A 1 96 ? -1.690 -2.382 5.685 1.00 94.06 96 TYR A N 1
ATOM 763 C CA . TYR A 1 96 ? -1.622 -2.043 7.097 1.00 94.06 96 TYR A CA 1
ATOM 764 C C . TYR A 1 96 ? -3.035 -2.039 7.659 1.00 94.06 96 TYR A C 1
ATOM 766 O O . TYR A 1 96 ? -3.944 -1.477 7.044 1.00 94.06 96 TYR A O 1
ATOM 774 N N . LEU A 1 97 ? -3.226 -2.714 8.785 1.00 92.56 97 LEU A N 1
ATOM 775 C CA . LEU A 1 97 ? -4.499 -2.738 9.492 1.00 92.56 97 LEU A CA 1
ATOM 776 C C . LEU A 1 97 ? -4.435 -1.686 10.592 1.00 92.56 97 LEU A C 1
ATOM 778 O O . LEU A 1 97 ? -3.456 -1.662 11.335 1.00 92.56 97 LEU A O 1
ATOM 782 N N . ILE A 1 98 ? -5.454 -0.834 10.625 1.00 87.88 98 ILE A N 1
ATOM 783 C CA . ILE A 1 98 ? -5.668 0.173 11.664 1.00 87.88 98 ILE A CA 1
ATOM 784 C C . ILE A 1 98 ? -6.538 -0.462 12.746 1.00 87.88 98 ILE A C 1
ATOM 786 O O . ILE A 1 98 ? -7.576 -1.063 12.368 1.00 87.88 98 ILE A O 1
#

Sequence (98 aa):
IGVGEGWCCHLADNSIALFIPPKLFNITLSREHFVNLLEYCEERLKVKRVLACFDKSEIDPREGIPRALKCIGFSVLPPNRFPNWLDSKTTFAMVYLI

InterPro domains:
  IPR002993 Ornithine decarboxylase antizyme [PF02100] (13-96)
  IPR002993 Ornithine decarboxylase antizyme [PTHR10279] (9-96)
  IPR016181 Acyl-CoA N-acyltransferase [SSF55729] (5-96)
  IPR038581 Ornithine decarboxylase antizyme superfamily [G3DSA:3.40.630.60] (3-98)

Foldseek 3Di:
DDPDPPWDWDDDDLEIETEDELVCLPPPPDPVNVVVVVCCSCVPVVGFKYKYKYFPVRDDCCDTPNVVCVVVAWAWDQLVRDDPPDDNVGITMIMDGD

pLDDT: mean 83.1, std 13.65, range [31.69, 95.12]

Secondary structure (DSSP, 8-state):
----TT-EEEEETTEEEEE--GGGTTS---HHHHHHHHHHHHHTS--SEEEEEEEGGG--TTSHHHHHHHHTT-EEPPGGGS-TTS-TTTEEEEEEE-

Organism: NCBI:txid189291

Radius of gyration: 12.71 Å; chains: 1; bounding box: 29×35×26 Å